Protein AF-A0A261KXC8-F1 (afdb_monomer_lite)

Radius of gyration: 20.78 Å; chains: 1; bo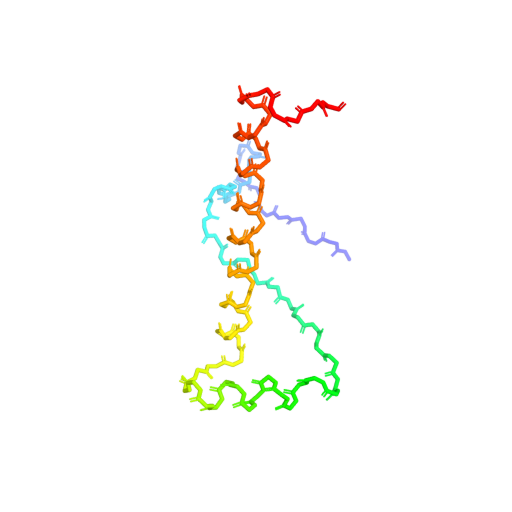unding box: 44×37×55 Å

Foldseek 3Di:
DPDDADDDPVRHHPDDPPPPDPDDDDDDDDPVCVVVLVVVCVVVVHDSVVVVVVVVVVVVVVVVVVVVVVVVCVVVVVDDD

Sequence (81 aa):
MKKQRPRNSNGTFKEDPEALTKKSIGLRISKKKMPKLEKVAKQMGKSTTEICRLIVEEWLDSFDYEDKQKKQLVSEGKLST

Secondary structure (DSSP, 8-state):
-PPPPPB-TTSSBSS-TT------------TTTHHHHHHHHHHTT--HHHHHHHHHHHHHHHHHHHHHHHHHHHHTTSS--

pLDDT: mean 78.16, std 15.74, range [43.78, 97.38]

Structure (mmCIF, N/CA/C/O backbone):
data_AF-A0A261KXC8-F1
#
_entry.id   AF-A0A261KXC8-F1
#
loop_
_atom_site.group_PDB
_atom_site.id
_atom_site.type_symbol
_atom_site.label_atom_id
_atom_site.label_alt_id
_atom_site.label_comp_id
_atom_site.label_asym_id
_atom_site.label_entity_id
_atom_site.label_seq_id
_atom_site.pdbx_PDB_ins_code
_atom_site.Cartn_x
_atom_site.Cartn_y
_atom_site.Cartn_z
_atom_site.occupancy
_atom_site.B_iso_or_equiv
_atom_site.auth_seq_id
_atom_site.auth_comp_id
_atom_site.auth_asym_id
_atom_site.auth_atom_id
_atom_site.pdbx_PDB_model_num
ATOM 1 N N . MET A 1 1 ? 4.324 -24.506 -20.542 1.00 43.78 1 MET A N 1
ATOM 2 C CA . MET A 1 1 ? 5.777 -24.524 -20.831 1.00 43.78 1 MET A CA 1
ATOM 3 C C . MET A 1 1 ? 6.388 -23.216 -20.333 1.00 43.78 1 MET A C 1
ATOM 5 O O . MET A 1 1 ? 5.956 -22.159 -20.778 1.00 43.78 1 MET A O 1
ATOM 9 N N . LYS A 1 2 ? 7.303 -23.247 -19.351 1.00 44.38 2 LYS A N 1
ATOM 10 C CA . LYS A 1 2 ? 7.979 -22.031 -18.857 1.00 44.38 2 LYS A CA 1
ATOM 11 C C . LYS A 1 2 ? 8.965 -21.561 -19.935 1.00 44.38 2 LYS A C 1
ATOM 13 O O . LYS A 1 2 ? 9.885 -22.301 -20.262 1.00 44.38 2 LYS A O 1
ATOM 18 N N . LYS A 1 3 ? 8.756 -20.371 -20.511 1.00 54.03 3 LYS A N 1
ATOM 19 C CA . LYS A 1 3 ? 9.671 -19.784 -21.505 1.00 54.03 3 LYS A CA 1
ATOM 20 C C . LYS A 1 3 ? 11.027 -19.519 -20.834 1.00 54.03 3 LYS A C 1
ATOM 22 O O . LYS A 1 3 ? 11.095 -18.755 -19.872 1.00 54.03 3 LYS A O 1
ATOM 27 N N . GLN A 1 4 ? 12.078 -20.193 -21.300 1.00 56.78 4 GLN A N 1
ATOM 28 C CA . GLN A 1 4 ? 13.458 -19.986 -20.852 1.00 56.78 4 GLN A CA 1
ATOM 29 C C . GLN A 1 4 ? 13.865 -18.535 -21.160 1.00 56.78 4 GLN A C 1
ATOM 31 O O . GLN A 1 4 ? 13.656 -18.059 -22.275 1.00 56.78 4 GLN A O 1
ATOM 36 N N . ARG A 1 5 ? 14.384 -17.805 -20.164 1.00 65.56 5 ARG A N 1
ATOM 37 C CA . ARG A 1 5 ? 14.812 -16.407 -20.341 1.00 65.56 5 ARG A CA 1
ATOM 38 C C . ARG A 1 5 ? 16.039 -16.338 -21.266 1.00 65.56 5 ARG A C 1
ATOM 40 O O . ARG A 1 5 ? 16.893 -17.222 -21.164 1.00 65.56 5 ARG A O 1
ATOM 47 N N . PRO A 1 6 ? 16.154 -15.309 -22.125 1.00 67.56 6 PRO A N 1
ATOM 48 C CA . PRO A 1 6 ? 17.270 -15.185 -23.054 1.00 67.56 6 PRO A CA 1
ATOM 49 C C . PRO A 1 6 ? 18.591 -14.975 -22.299 1.00 67.56 6 PRO A C 1
ATOM 51 O O . PRO A 1 6 ? 18.715 -14.080 -21.461 1.00 67.56 6 PRO A O 1
ATOM 54 N N . ARG A 1 7 ? 19.572 -15.826 -22.601 1.00 66.25 7 ARG A N 1
ATOM 55 C CA . ARG A 1 7 ? 20.964 -15.715 -22.145 1.00 66.25 7 ARG A CA 1
ATOM 56 C C . ARG A 1 7 ? 21.808 -15.122 -23.272 1.00 66.25 7 ARG A C 1
ATOM 58 O O . ARG A 1 7 ? 21.447 -15.265 -24.440 1.00 66.25 7 ARG A O 1
ATOM 65 N N . ASN A 1 8 ? 22.891 -14.431 -22.938 1.00 74.56 8 ASN A N 1
ATOM 66 C CA . ASN A 1 8 ? 23.861 -13.990 -23.942 1.00 74.56 8 ASN A CA 1
ATOM 67 C C . ASN A 1 8 ? 24.776 -15.157 -24.376 1.00 74.56 8 ASN A C 1
ATOM 69 O O . ASN A 1 8 ? 24.678 -16.269 -23.852 1.00 74.56 8 ASN A O 1
ATOM 73 N N . SER A 1 9 ? 25.673 -14.899 -25.332 1.00 72.81 9 SER A N 1
ATOM 74 C CA . SER A 1 9 ? 26.632 -15.878 -25.874 1.00 72.81 9 SER A CA 1
ATOM 75 C C . SER A 1 9 ? 27.589 -16.470 -24.832 1.00 72.81 9 SER A C 1
ATOM 77 O O . SER A 1 9 ? 28.167 -17.521 -25.078 1.00 72.81 9 SER A O 1
ATOM 79 N N . ASN A 1 10 ? 27.719 -15.836 -23.662 1.00 70.81 10 ASN A N 1
ATOM 80 C CA . ASN A 1 10 ? 28.582 -16.277 -22.564 1.00 70.81 10 ASN A CA 1
ATOM 81 C C . ASN A 1 10 ? 27.801 -17.044 -21.481 1.00 70.81 10 ASN A C 1
ATOM 83 O O . ASN A 1 10 ? 28.315 -17.297 -20.395 1.00 70.81 10 ASN A O 1
ATOM 87 N N . GLY A 1 11 ? 26.536 -17.394 -21.740 1.00 63.97 11 GLY A N 1
ATOM 88 C CA . GLY A 1 11 ? 25.706 -18.180 -20.825 1.00 63.97 11 GLY A CA 1
ATOM 89 C C . GLY A 1 11 ? 25.195 -17.414 -19.602 1.00 63.97 11 GLY A C 1
ATOM 90 O O . GLY A 1 11 ? 24.477 -18.007 -18.785 1.00 63.97 11 GLY A O 1
ATOM 91 N N . THR A 1 12 ? 25.497 -16.115 -19.493 1.00 66.56 12 THR A N 1
ATOM 92 C CA . THR A 1 12 ? 24.982 -15.232 -18.444 1.00 66.56 12 THR A CA 1
ATOM 93 C C . THR A 1 12 ? 23.625 -14.648 -18.837 1.00 66.56 12 THR A C 1
ATOM 95 O O . THR A 1 12 ? 23.251 -14.577 -20.015 1.00 66.56 12 THR A O 1
ATOM 98 N N . PHE A 1 13 ? 22.821 -14.299 -17.832 1.00 61.91 13 PHE A N 1
ATOM 99 C CA . PHE A 1 13 ? 21.541 -13.640 -18.072 1.00 61.91 13 PHE A CA 1
ATOM 100 C C . PHE A 1 13 ? 21.786 -12.276 -18.726 1.00 61.91 13 PHE A C 1
ATOM 102 O O . PHE A 1 13 ? 22.720 -11.570 -18.362 1.00 61.91 13 PHE A O 1
ATOM 109 N N . LYS A 1 14 ? 20.962 -11.923 -19.720 1.00 62.28 14 LYS A N 1
ATOM 110 C CA . LYS A 1 14 ? 21.114 -10.676 -20.487 1.00 62.28 14 LYS A CA 1
ATOM 111 C C . LYS A 1 14 ? 20.848 -9.410 -19.649 1.00 62.28 14 LYS A C 1
ATOM 113 O O . LYS A 1 14 ? 21.222 -8.327 -20.078 1.00 62.28 14 LYS A O 1
ATOM 118 N N . GLU A 1 15 ? 20.225 -9.547 -18.479 1.00 57.31 15 GLU A N 1
ATOM 119 C CA . GLU A 1 15 ? 19.942 -8.452 -17.548 1.00 57.31 15 GLU A CA 1
ATOM 120 C C . GLU A 1 15 ? 20.689 -8.663 -16.227 1.00 57.31 15 GLU A C 1
ATOM 122 O O . GLU A 1 15 ? 20.724 -9.776 -15.696 1.00 57.31 15 GLU A O 1
ATOM 127 N N . ASP A 1 16 ? 21.272 -7.576 -15.726 1.00 55.38 16 ASP A N 1
ATOM 128 C CA . ASP A 1 16 ? 21.947 -7.476 -14.435 1.00 55.38 16 ASP A CA 1
ATOM 129 C C . ASP A 1 16 ? 20.963 -7.808 -13.287 1.00 55.38 16 ASP A C 1
ATOM 131 O O . ASP A 1 16 ? 19.856 -7.263 -13.272 1.00 55.38 16 ASP A O 1
ATOM 135 N N . PRO A 1 17 ? 21.287 -8.699 -12.332 1.00 56.22 17 PRO A N 1
ATOM 136 C CA . PRO A 1 17 ? 20.454 -8.928 -11.147 1.00 56.22 17 PRO A CA 1
ATOM 137 C C . PRO A 1 17 ? 20.264 -7.676 -10.272 1.00 56.22 17 PRO A C 1
ATOM 139 O O . PRO A 1 17 ? 19.283 -7.621 -9.525 1.00 56.22 17 PRO A O 1
ATOM 142 N N . GLU A 1 18 ? 21.147 -6.679 -10.387 1.00 54.47 18 GLU A N 1
ATOM 143 C CA . GLU A 1 18 ? 21.011 -5.357 -9.765 1.00 54.47 18 GLU A CA 1
ATOM 144 C C . GLU A 1 18 ? 20.225 -4.359 -10.622 1.00 54.47 18 GLU A C 1
ATOM 146 O O . GLU A 1 18 ? 19.951 -3.241 -10.178 1.00 54.47 18 GLU A O 1
ATOM 151 N N . ALA A 1 19 ? 19.797 -4.742 -11.832 1.00 57.19 19 ALA A N 1
ATOM 152 C CA . ALA A 1 19 ? 18.910 -3.903 -12.615 1.00 57.19 19 ALA A CA 1
ATOM 153 C C . ALA A 1 19 ? 17.647 -3.629 -11.789 1.00 57.19 19 ALA A C 1
ATOM 155 O O . ALA A 1 19 ? 16.869 -4.544 -11.490 1.00 57.19 19 ALA A O 1
ATOM 156 N N . LEU A 1 20 ? 17.450 -2.347 -11.451 1.00 56.84 20 LEU A N 1
ATOM 157 C CA . LEU A 1 20 ? 16.265 -1.722 -10.845 1.00 56.84 20 LEU A CA 1
ATOM 158 C C . LEU A 1 20 ? 15.034 -1.871 -11.760 1.00 56.84 20 LEU A C 1
ATOM 160 O O . LEU A 1 20 ? 14.357 -0.919 -12.145 1.00 56.84 20 LEU A O 1
ATOM 164 N N . THR A 1 21 ? 14.736 -3.101 -12.152 1.00 58.81 21 THR A N 1
ATOM 165 C CA . THR A 1 21 ? 13.528 -3.462 -12.864 1.00 58.81 21 THR A CA 1
ATOM 166 C C . THR A 1 21 ? 12.381 -3.316 -11.879 1.00 58.81 21 THR A C 1
ATOM 168 O O . THR A 1 21 ? 12.401 -3.865 -10.774 1.00 58.81 21 THR A O 1
ATOM 171 N N . LYS A 1 22 ? 11.372 -2.525 -12.256 1.00 61.25 22 LYS A N 1
ATOM 172 C CA . LYS A 1 22 ? 10.161 -2.362 -11.448 1.00 61.25 22 LYS A CA 1
ATOM 173 C C . LYS A 1 22 ? 9.551 -3.743 -11.202 1.00 61.25 22 LYS A C 1
ATOM 175 O O . LYS A 1 22 ? 8.957 -4.336 -12.103 1.00 61.25 22 LYS A O 1
ATOM 180 N N . LYS A 1 23 ? 9.685 -4.255 -9.978 1.00 69.12 23 LYS A N 1
ATOM 181 C CA . LYS A 1 23 ? 9.014 -5.484 -9.555 1.00 69.12 23 LYS A CA 1
ATOM 182 C C . LYS A 1 23 ? 7.544 -5.146 -9.337 1.00 69.12 23 LYS A C 1
ATOM 184 O O . LYS A 1 23 ? 7.206 -4.369 -8.449 1.00 69.12 23 LYS A O 1
ATOM 189 N N . SER A 1 24 ? 6.672 -5.687 -10.182 1.00 74.56 24 SER A N 1
ATOM 190 C CA . SER A 1 24 ? 5.226 -5.554 -10.006 1.00 74.56 24 SER A CA 1
ATOM 191 C C . SER A 1 24 ? 4.711 -6.694 -9.134 1.00 74.56 24 SER A C 1
ATOM 193 O O . SER A 1 24 ? 5.041 -7.861 -9.346 1.00 74.56 24 SER A O 1
ATOM 195 N N . ILE A 1 25 ? 3.903 -6.350 -8.134 1.00 78.75 25 ILE A N 1
ATOM 196 C CA . ILE A 1 25 ? 3.237 -7.310 -7.254 1.00 78.75 25 ILE A CA 1
ATOM 197 C C . ILE A 1 25 ? 1.736 -7.063 -7.374 1.00 78.75 25 ILE A C 1
ATOM 199 O O . ILE A 1 25 ? 1.260 -5.949 -7.164 1.00 78.75 25 ILE A O 1
ATOM 203 N N . GLY A 1 26 ? 0.983 -8.103 -7.727 1.00 84.81 26 GLY A N 1
ATOM 204 C CA . GLY A 1 26 ? -0.476 -8.055 -7.703 1.00 84.81 26 GLY A CA 1
ATOM 205 C C . GLY A 1 26 ? -0.987 -8.241 -6.277 1.00 84.81 26 GLY A C 1
ATOM 206 O O . GLY A 1 26 ? -0.792 -9.306 -5.692 1.00 84.81 26 GLY A O 1
ATOM 207 N N . LEU A 1 27 ? -1.661 -7.233 -5.724 1.00 87.25 27 LEU A N 1
ATOM 208 C CA . LEU A 1 27 ? -2.256 -7.300 -4.388 1.00 87.25 27 LEU A CA 1
ATOM 209 C C . LEU A 1 27 ? -3.723 -7.722 -4.468 1.00 87.25 27 LEU A C 1
ATOM 211 O O . LEU A 1 27 ? -4.506 -7.173 -5.242 1.00 87.25 27 LEU A O 1
ATOM 215 N N . ARG A 1 28 ? -4.114 -8.688 -3.632 1.00 90.94 28 ARG A N 1
ATOM 216 C CA . ARG A 1 28 ? -5.518 -9.077 -3.459 1.00 90.94 28 ARG A CA 1
ATOM 217 C C . ARG A 1 28 ? -6.044 -8.492 -2.160 1.00 90.94 28 ARG A C 1
ATOM 219 O O . ARG A 1 28 ? -5.619 -8.888 -1.080 1.00 90.94 28 ARG A O 1
ATOM 226 N N . ILE A 1 29 ? -6.996 -7.574 -2.274 1.00 90.38 29 ILE A N 1
ATOM 227 C CA . ILE A 1 29 ? -7.633 -6.919 -1.132 1.00 90.38 29 ILE A CA 1
ATOM 228 C C . ILE A 1 29 ? -9.046 -7.471 -0.982 1.00 90.38 29 ILE A C 1
ATOM 230 O O . ILE A 1 29 ? -9.760 -7.683 -1.963 1.00 90.38 29 ILE A O 1
ATOM 234 N N . SER A 1 30 ? -9.458 -7.743 0.255 1.00 95.12 30 SER A N 1
ATOM 235 C CA . SER A 1 30 ? -10.799 -8.262 0.504 1.00 95.12 30 SER A CA 1
ATOM 236 C C . SER A 1 30 ? -11.864 -7.231 0.122 1.00 95.12 30 SER A C 1
ATOM 238 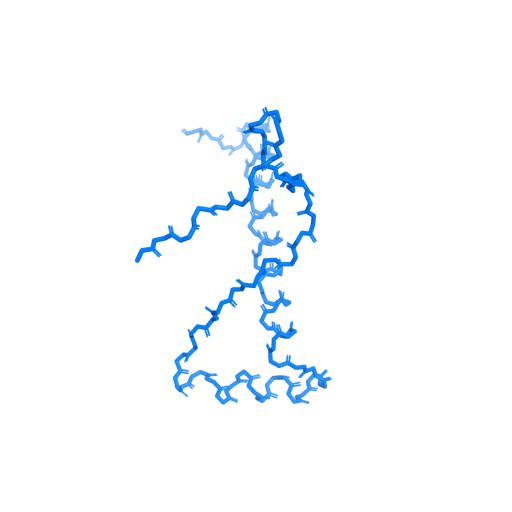O O . SER A 1 30 ? -11.713 -6.034 0.376 1.00 95.12 30 SER A O 1
ATOM 240 N N . LYS A 1 31 ? -12.994 -7.703 -0.421 1.00 94.75 31 LYS A N 1
ATOM 241 C CA . LYS A 1 31 ? -14.119 -6.841 -0.834 1.00 94.75 31 LYS A CA 1
ATOM 242 C C . LYS A 1 31 ? -14.606 -5.910 0.283 1.00 94.75 31 LYS A C 1
ATOM 244 O O . LYS A 1 31 ? -15.017 -4.793 0.012 1.00 94.75 31 LYS A O 1
ATOM 249 N N . LYS A 1 32 ? -14.518 -6.345 1.546 1.00 96.56 32 LYS A N 1
ATOM 250 C CA . LYS A 1 32 ? -14.899 -5.542 2.723 1.00 96.56 32 LYS A CA 1
ATOM 251 C C . LYS A 1 32 ? -13.933 -4.383 3.007 1.00 96.56 32 LYS A C 1
ATOM 253 O O . LYS A 1 32 ? -14.335 -3.395 3.613 1.00 96.56 32 LYS A O 1
ATOM 258 N N . LYS A 1 33 ? -12.655 -4.513 2.631 1.00 94.69 33 LYS A N 1
ATOM 259 C CA . LYS A 1 33 ? -11.606 -3.516 2.902 1.00 94.69 33 LYS A CA 1
ATOM 260 C C . LYS A 1 33 ? -11.362 -2.573 1.723 1.00 94.69 33 LYS A C 1
ATOM 262 O O . LYS A 1 33 ? -10.948 -1.444 1.961 1.00 94.69 33 LYS A O 1
ATOM 267 N N . MET A 1 34 ? -11.670 -2.993 0.494 1.00 95.38 34 MET A N 1
ATOM 268 C CA . MET A 1 34 ? -11.475 -2.170 -0.706 1.00 95.38 34 MET A CA 1
ATOM 269 C C . MET A 1 34 ? -12.143 -0.780 -0.617 1.00 95.38 34 MET A C 1
ATOM 271 O O . MET A 1 34 ? -11.441 0.204 -0.835 1.00 95.38 34 MET A O 1
ATOM 275 N N . PRO A 1 35 ? -13.407 -0.637 -0.161 1.00 96.88 35 PRO A N 1
ATOM 276 C CA . PRO A 1 35 ? -14.035 0.685 -0.058 1.00 96.88 35 PRO A CA 1
ATOM 277 C C . PRO A 1 35 ? -13.333 1.614 0.940 1.00 96.88 35 PRO A C 1
ATOM 279 O O . PRO A 1 35 ? -13.309 2.830 0.764 1.00 96.88 35 PRO A O 1
ATOM 282 N N . LYS A 1 36 ? -12.738 1.051 2.004 1.00 96.25 36 LYS A N 1
ATOM 283 C CA . LYS A 1 36 ? -11.952 1.836 2.966 1.00 96.25 36 LYS A CA 1
ATOM 284 C C . LYS A 1 36 ? -10.671 2.358 2.319 1.00 96.25 36 LYS A C 1
ATOM 286 O O . LYS A 1 36 ? -10.351 3.526 2.503 1.00 96.25 36 LYS A O 1
ATOM 291 N N . LEU A 1 37 ? -9.979 1.521 1.542 1.00 95.31 37 LEU A N 1
ATOM 292 C CA . LEU A 1 37 ? -8.782 1.927 0.805 1.00 95.31 37 LEU A CA 1
ATOM 293 C C . LEU A 1 37 ? -9.094 3.032 -0.211 1.00 95.31 37 LEU A C 1
ATOM 295 O O . LEU A 1 37 ? -8.388 4.033 -0.255 1.00 95.31 37 LEU A O 1
ATOM 299 N N . GLU A 1 38 ? -10.165 2.880 -0.991 1.00 96.19 38 GLU A N 1
ATO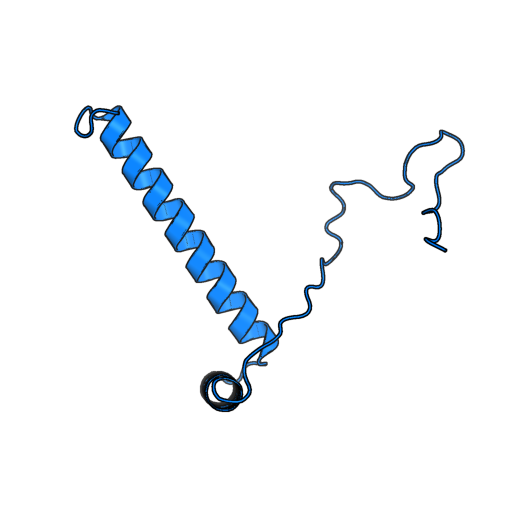M 300 C CA . GLU A 1 38 ? -10.591 3.885 -1.975 1.00 96.19 38 GLU A CA 1
ATOM 301 C C . GLU A 1 38 ? -10.959 5.215 -1.315 1.00 96.19 38 GLU A C 1
ATOM 303 O O . GLU A 1 38 ? -10.600 6.280 -1.817 1.00 96.19 38 GLU A O 1
ATOM 308 N N . LYS A 1 39 ? -11.626 5.167 -0.154 1.00 97.38 39 LYS A N 1
ATOM 309 C CA . LYS A 1 39 ? -11.936 6.369 0.625 1.00 97.38 39 LYS A CA 1
ATOM 310 C C . LYS A 1 39 ? -10.664 7.096 1.064 1.00 97.38 39 LYS A C 1
ATOM 312 O O . LYS A 1 39 ? -10.586 8.308 0.880 1.00 97.38 39 LYS A O 1
ATOM 317 N N . VAL A 1 40 ? -9.678 6.371 1.599 1.00 96.38 40 VAL A N 1
ATOM 318 C CA . VAL A 1 40 ? -8.380 6.941 2.005 1.00 96.38 40 VAL A CA 1
ATOM 319 C C . VAL A 1 40 ? -7.650 7.529 0.797 1.00 96.38 40 VAL A C 1
ATOM 321 O O . VAL A 1 40 ? -7.217 8.677 0.842 1.00 96.38 40 VAL A O 1
ATOM 324 N N . ALA A 1 41 ? -7.589 6.790 -0.312 1.00 96.75 41 ALA A N 1
ATOM 325 C CA . ALA A 1 41 ? -6.972 7.246 -1.555 1.00 96.75 41 ALA A CA 1
ATOM 326 C C . ALA A 1 41 ? -7.597 8.560 -2.053 1.00 96.75 41 ALA A C 1
ATOM 328 O O . ALA A 1 41 ? -6.882 9.523 -2.334 1.00 96.75 41 ALA A O 1
ATOM 329 N N . LYS A 1 42 ? -8.934 8.646 -2.049 1.00 97.31 42 LYS A N 1
ATOM 330 C CA . LYS A 1 42 ? -9.670 9.861 -2.418 1.00 97.31 42 LYS A CA 1
ATOM 331 C C . LYS A 1 42 ? -9.386 11.030 -1.473 1.00 97.31 42 LYS A C 1
ATOM 333 O O . LYS A 1 42 ? -9.179 12.140 -1.946 1.00 97.31 42 LYS A O 1
ATOM 338 N N . GLN A 1 43 ? -9.373 10.795 -0.160 1.00 97.06 43 GLN A N 1
ATOM 339 C CA . GLN A 1 43 ? -9.092 11.838 0.837 1.00 97.06 43 GLN A CA 1
ATOM 340 C C . GLN A 1 43 ? -7.675 12.405 0.704 1.00 97.06 43 GLN A C 1
ATOM 342 O O . GLN A 1 43 ? -7.474 13.593 0.925 1.00 97.06 43 GLN A O 1
ATOM 347 N N . MET A 1 44 ? -6.712 11.570 0.317 1.00 95.69 44 MET A N 1
ATOM 348 C CA . MET A 1 44 ? -5.313 11.963 0.149 1.00 95.69 44 MET A CA 1
ATOM 349 C C . MET A 1 44 ? -4.970 12.436 -1.271 1.00 95.69 44 MET A C 1
ATOM 351 O O . MET A 1 44 ? -3.816 12.774 -1.525 1.00 95.69 44 MET A O 1
ATOM 355 N N . GLY A 1 45 ? -5.931 12.427 -2.204 1.00 96.81 45 GLY A N 1
ATOM 356 C CA . GLY A 1 45 ? -5.698 12.795 -3.604 1.00 96.81 45 GLY A CA 1
ATOM 357 C C . GLY A 1 45 ? -4.687 11.890 -4.322 1.00 96.81 45 GLY A C 1
ATOM 358 O O . GLY A 1 45 ? -3.960 12.359 -5.192 1.00 96.81 45 GLY A O 1
ATOM 359 N N . LYS A 1 46 ? -4.602 10.611 -3.938 1.00 96.56 46 LYS A N 1
ATOM 360 C CA . LYS A 1 46 ? -3.623 9.634 -4.447 1.00 96.56 46 LYS A CA 1
ATOM 361 C C . LYS A 1 46 ? -4.316 8.434 -5.079 1.00 96.56 46 LYS A C 1
ATOM 363 O O . LYS A 1 46 ? -5.474 8.140 -4.786 1.00 96.56 46 LYS A O 1
ATOM 368 N N . SER A 1 47 ? -3.595 7.697 -5.919 1.00 95.25 47 SER A N 1
ATOM 369 C CA . SER A 1 47 ? -4.071 6.401 -6.410 1.00 95.25 47 SER A CA 1
ATOM 370 C C . SER A 1 47 ? -4.041 5.340 -5.302 1.00 95.25 47 SER A C 1
ATOM 372 O O . SER A 1 47 ? -3.226 5.394 -4.379 1.00 95.25 47 SER A O 1
ATOM 374 N N . THR A 1 48 ? -4.893 4.317 -5.405 1.00 93.69 48 THR A N 1
ATOM 375 C CA . THR A 1 48 ? -4.888 3.182 -4.463 1.00 93.69 48 THR A CA 1
ATOM 376 C C . THR A 1 48 ? -3.532 2.479 -4.416 1.00 93.69 48 THR A C 1
ATOM 378 O O . THR A 1 48 ? -3.096 2.058 -3.349 1.00 93.69 48 THR A O 1
ATOM 381 N N . THR A 1 49 ? -2.840 2.392 -5.555 1.00 92.25 49 THR A N 1
ATOM 382 C CA . THR A 1 49 ? -1.499 1.803 -5.658 1.00 92.25 49 THR A CA 1
ATOM 383 C C . THR A 1 49 ? -0.468 2.593 -4.859 1.00 92.25 49 THR A C 1
ATOM 385 O O . THR A 1 49 ? 0.348 1.995 -4.162 1.00 92.25 49 THR A O 1
ATOM 388 N N . GLU A 1 50 ? -0.511 3.925 -4.915 1.00 92.19 50 GLU A N 1
ATOM 389 C CA . GLU A 1 50 ? 0.389 4.769 -4.123 1.00 92.19 50 GLU A CA 1
ATOM 390 C C . GLU A 1 50 ? 0.115 4.650 -2.629 1.00 92.19 50 GLU A C 1
ATOM 392 O O . GLU A 1 50 ? 1.064 4.578 -1.855 1.00 92.19 50 GLU A O 1
ATOM 397 N N . ILE A 1 51 ? -1.155 4.574 -2.221 1.00 95.62 51 ILE A N 1
ATOM 398 C CA . ILE A 1 51 ? -1.502 4.326 -0.818 1.00 95.62 51 ILE A CA 1
ATOM 399 C C . ILE A 1 51 ? -0.957 2.973 -0.359 1.00 95.62 51 ILE A C 1
ATOM 401 O O . ILE A 1 51 ? -0.337 2.893 0.696 1.00 95.62 51 ILE A O 1
ATOM 405 N N . CYS A 1 52 ? -1.129 1.915 -1.157 1.00 93.38 52 CYS A N 1
ATOM 406 C CA . CYS A 1 52 ? -0.562 0.608 -0.834 1.00 93.38 52 CYS A CA 1
ATOM 407 C C . CYS A 1 52 ? 0.966 0.652 -0.717 1.00 93.38 52 CYS A C 1
ATOM 409 O O . CYS A 1 52 ? 1.505 0.036 0.195 1.00 93.38 52 CYS A O 1
ATOM 411 N N . ARG A 1 53 ? 1.653 1.387 -1.602 1.00 91.31 53 ARG A N 1
ATOM 412 C CA . ARG A 1 53 ? 3.107 1.573 -1.522 1.00 91.31 53 ARG A CA 1
ATOM 413 C C . ARG A 1 53 ? 3.509 2.243 -0.207 1.00 91.31 53 ARG A C 1
ATOM 415 O O . ARG A 1 53 ? 4.358 1.703 0.485 1.00 91.31 53 ARG A O 1
ATOM 422 N N . LEU A 1 54 ? 2.866 3.358 0.145 1.00 92.94 54 LEU A N 1
ATOM 423 C CA . LEU A 1 54 ? 3.170 4.105 1.370 1.00 92.94 54 LEU A CA 1
ATOM 424 C C . LEU A 1 54 ? 2.966 3.254 2.627 1.00 92.94 54 LEU A C 1
ATOM 426 O O . LEU A 1 54 ? 3.838 3.223 3.481 1.00 92.94 54 LEU A O 1
ATOM 430 N N . ILE A 1 55 ? 1.858 2.509 2.701 1.00 92.44 55 ILE A N 1
ATOM 431 C CA . ILE A 1 55 ? 1.582 1.614 3.836 1.00 92.44 55 ILE A CA 1
ATOM 432 C C . ILE A 1 55 ? 2.661 0.533 3.964 1.00 92.44 55 ILE A C 1
ATOM 434 O O . ILE A 1 55 ? 3.057 0.187 5.071 1.00 92.44 55 ILE A O 1
ATOM 438 N N . VAL A 1 56 ? 3.114 -0.033 2.841 1.00 91.38 56 VAL A N 1
ATOM 439 C CA . VAL A 1 56 ? 4.161 -1.062 2.853 1.00 91.38 56 VAL A CA 1
ATOM 440 C C . VAL A 1 56 ? 5.505 -0.472 3.274 1.00 91.38 56 VAL A C 1
ATOM 442 O O . VAL A 1 56 ? 6.178 -1.086 4.091 1.00 91.38 56 VAL A O 1
ATOM 445 N N . GLU A 1 57 ? 5.882 0.696 2.748 1.00 90.94 57 GLU A N 1
ATOM 446 C CA . GLU A 1 57 ? 7.123 1.392 3.120 1.00 90.94 57 GLU A CA 1
ATOM 447 C C . GLU A 1 57 ? 7.137 1.730 4.615 1.00 90.94 57 GLU A C 1
ATOM 449 O O . GLU A 1 57 ? 8.049 1.317 5.320 1.00 90.94 57 GLU A O 1
ATOM 454 N N . GLU A 1 58 ? 6.070 2.3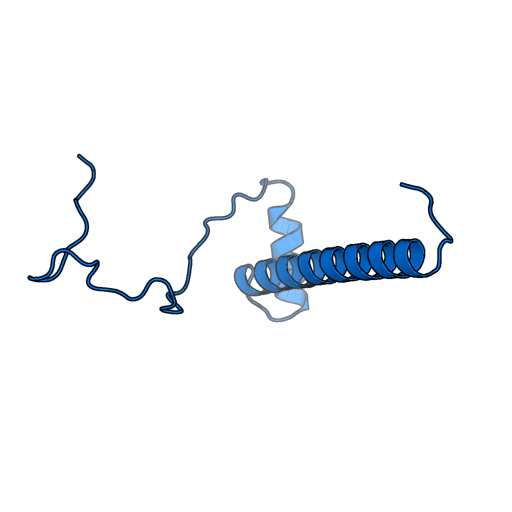48 5.126 1.00 92.81 58 GLU A N 1
ATOM 455 C CA . GLU A 1 58 ? 5.939 2.694 6.547 1.00 92.81 58 GLU A CA 1
ATOM 456 C C . GLU A 1 58 ? 5.995 1.455 7.455 1.00 92.81 58 GLU A C 1
ATOM 458 O O . GLU A 1 58 ? 6.639 1.462 8.505 1.00 92.81 58 GLU A O 1
ATOM 463 N N . TRP A 1 59 ? 5.357 0.356 7.040 1.00 90.88 59 TRP A N 1
ATOM 464 C CA . TRP A 1 59 ? 5.402 -0.894 7.792 1.00 90.88 59 TRP A CA 1
ATOM 465 C C . TRP A 1 59 ? 6.808 -1.514 7.810 1.00 90.88 59 TRP A C 1
ATOM 467 O O . TRP A 1 59 ? 7.246 -1.992 8.857 1.00 90.88 59 TRP A O 1
ATOM 477 N N . LEU A 1 60 ? 7.538 -1.479 6.691 1.00 89.06 60 LEU A N 1
ATOM 478 C CA . LEU A 1 60 ? 8.921 -1.963 6.629 1.00 89.06 60 LEU A CA 1
ATOM 479 C C . LEU A 1 60 ? 9.868 -1.098 7.470 1.00 89.06 60 LEU A C 1
ATOM 481 O O . LEU A 1 60 ? 10.646 -1.645 8.249 1.00 89.06 60 LEU A O 1
ATOM 485 N N . ASP A 1 61 ? 9.741 0.228 7.393 1.00 89.19 61 ASP A N 1
ATOM 486 C CA . ASP A 1 61 ? 10.541 1.162 8.192 1.00 89.19 61 ASP A CA 1
ATOM 487 C C . ASP A 1 61 ? 10.327 0.936 9.699 1.00 89.19 61 ASP A C 1
ATOM 489 O O . ASP A 1 61 ? 11.276 0.983 10.487 1.00 89.19 61 ASP A O 1
ATOM 493 N N . SER A 1 62 ? 9.089 0.626 10.107 1.00 87.62 62 SER A N 1
ATOM 494 C CA . SER A 1 62 ? 8.781 0.278 11.500 1.00 87.62 62 SER A CA 1
ATOM 495 C C . SER A 1 62 ? 9.472 -1.014 11.949 1.00 87.62 62 SER A C 1
ATOM 497 O O . SER A 1 62 ? 9.951 -1.100 13.080 1.00 87.62 62 SER A O 1
ATOM 499 N N . PHE A 1 63 ? 9.597 -1.993 11.050 1.00 82.56 63 PHE A N 1
ATOM 500 C CA . PHE A 1 63 ? 10.260 -3.264 11.332 1.00 82.56 63 PHE A CA 1
ATOM 501 C C . PHE A 1 63 ? 11.774 -3.081 11.494 1.00 82.56 63 PHE A C 1
ATOM 503 O O . PHE A 1 63 ? 12.370 -3.606 12.437 1.00 82.56 63 PHE A O 1
ATOM 510 N N . ASP A 1 64 ? 12.385 -2.272 10.627 1.00 80.50 64 ASP A N 1
ATOM 511 C CA . ASP A 1 64 ? 13.804 -1.920 10.714 1.00 80.50 64 ASP A CA 1
ATOM 512 C C . ASP A 1 64 ? 14.116 -1.104 11.975 1.00 80.50 64 ASP A C 1
ATOM 514 O O . ASP A 1 64 ? 15.188 -1.252 12.570 1.00 80.50 64 ASP A O 1
ATOM 518 N N . TYR A 1 65 ? 13.189 -0.244 12.405 1.00 75.81 65 TYR A N 1
ATOM 519 C CA . TYR A 1 65 ? 13.324 0.500 13.653 1.00 75.81 65 TYR A CA 1
ATOM 520 C C . TYR A 1 65 ? 13.308 -0.432 14.871 1.00 75.81 65 TYR A C 1
ATOM 522 O O . TYR A 1 65 ? 14.198 -0.346 15.720 1.00 75.81 65 TYR A O 1
ATOM 530 N N . GLU A 1 66 ? 12.347 -1.357 14.948 1.00 74.12 66 GLU A N 1
ATOM 531 C CA . GLU A 1 66 ? 12.277 -2.335 16.040 1.00 74.12 66 GLU A CA 1
ATOM 532 C C . GLU A 1 66 ? 13.504 -3.256 16.083 1.00 74.12 66 GLU A C 1
ATOM 534 O O . GLU A 1 66 ? 14.022 -3.548 17.165 1.00 74.12 66 GLU A O 1
ATOM 539 N N . ASP A 1 67 ? 14.000 -3.693 14.924 1.00 74.12 67 ASP A N 1
ATOM 540 C CA . ASP A 1 67 ? 15.202 -4.524 14.826 1.00 74.12 67 ASP A CA 1
ATOM 541 C C . ASP A 1 67 ? 16.458 -3.772 15.299 1.00 74.12 67 AS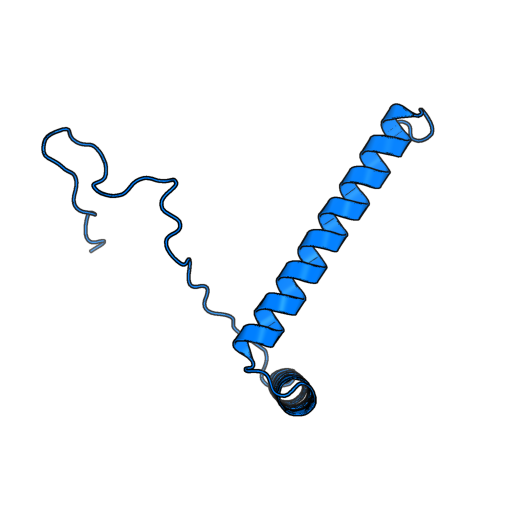P A C 1
ATOM 543 O O . ASP A 1 67 ? 17.257 -4.306 16.074 1.00 74.12 67 ASP A O 1
ATOM 547 N N . LYS A 1 68 ? 16.604 -2.493 14.925 1.00 73.94 68 LYS A N 1
ATOM 548 C CA . LYS A 1 68 ? 17.697 -1.631 15.409 1.00 73.94 68 LYS A CA 1
ATOM 549 C C . LYS A 1 68 ? 17.632 -1.409 16.919 1.00 73.94 68 LYS A C 1
ATOM 551 O O . LYS A 1 68 ? 18.662 -1.523 17.579 1.00 73.94 68 LYS A O 1
ATOM 556 N N . GLN A 1 69 ? 16.445 -1.156 17.472 1.00 72.56 69 GLN A N 1
ATOM 557 C CA . GLN A 1 69 ? 16.255 -0.993 18.919 1.00 72.56 69 GLN A CA 1
ATOM 558 C C . GLN A 1 69 ? 16.619 -2.271 19.686 1.00 72.56 69 GLN A C 1
ATOM 560 O O . GLN A 1 69 ? 17.345 -2.216 20.679 1.00 72.56 69 GLN A O 1
ATOM 565 N N . LYS A 1 70 ? 16.191 -3.442 19.200 1.00 67.62 70 LYS A N 1
ATOM 566 C CA . LYS A 1 70 ? 16.555 -4.735 19.802 1.00 67.62 70 LYS A CA 1
ATOM 567 C C . LYS A 1 70 ? 18.062 -4.981 19.752 1.00 67.62 70 LYS A C 1
ATOM 569 O O . LYS A 1 70 ? 18.644 -5.350 20.769 1.00 67.62 70 LYS A O 1
ATOM 574 N N . LYS A 1 71 ? 18.710 -4.724 18.611 1.00 70.88 71 LYS A N 1
ATOM 575 C CA . LYS A 1 71 ? 20.172 -4.848 18.463 1.00 70.88 71 LYS A CA 1
ATOM 576 C C . LYS A 1 71 ? 20.928 -3.903 19.394 1.00 70.88 71 LYS A C 1
ATOM 578 O O . LYS A 1 71 ? 21.914 -4.316 20.001 1.00 70.88 71 LYS A O 1
ATOM 583 N N . GLN A 1 72 ? 20.444 -2.672 19.554 1.00 72.19 72 GLN A N 1
ATOM 584 C CA 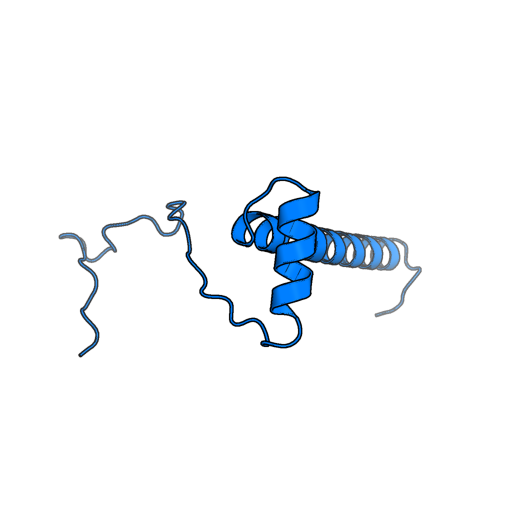. GLN A 1 72 ? 21.034 -1.698 20.466 1.00 72.19 72 GLN A CA 1
ATOM 585 C C . GLN A 1 72 ? 20.916 -2.153 21.929 1.00 72.19 72 GLN A C 1
ATOM 587 O O . GLN A 1 72 ? 21.915 -2.171 22.643 1.00 72.19 72 GLN A O 1
ATOM 592 N N . LEU A 1 73 ? 19.747 -2.636 22.358 1.00 68.25 73 LEU A N 1
ATOM 593 C CA . LEU A 1 73 ? 19.539 -3.144 23.719 1.00 68.25 73 LEU A CA 1
ATOM 594 C C . LEU A 1 73 ? 20.365 -4.402 24.039 1.00 68.25 73 LEU A C 1
ATOM 596 O O . LEU A 1 73 ? 20.843 -4.541 25.165 1.00 68.25 73 LEU A O 1
ATOM 600 N N . VAL A 1 74 ? 20.569 -5.291 23.060 1.00 68.25 74 VAL A N 1
ATOM 601 C CA . VAL A 1 74 ? 21.481 -6.444 23.188 1.00 68.25 74 VAL A CA 1
ATOM 602 C C . VAL A 1 74 ? 22.934 -5.973 23.302 1.00 68.25 74 VAL A C 1
ATOM 604 O O . VAL A 1 74 ? 23.662 -6.455 24.166 1.00 68.25 74 VAL A O 1
ATOM 607 N N . SER A 1 75 ? 23.355 -4.990 22.496 1.00 70.31 75 SER A N 1
ATOM 608 C CA . SER A 1 75 ? 24.715 -4.429 22.569 1.00 70.31 75 SER A CA 1
ATOM 609 C C . SER A 1 75 ? 24.999 -3.684 23.880 1.00 70.31 75 SER A C 1
ATOM 611 O O . SER A 1 75 ? 26.129 -3.686 24.358 1.00 70.31 75 SER A O 1
ATOM 613 N N . GLU A 1 76 ? 23.966 -3.102 24.495 1.00 76.06 76 GLU A N 1
ATOM 614 C CA . GLU A 1 76 ? 24.030 -2.440 25.803 1.00 76.06 76 GLU A CA 1
ATOM 615 C C . GLU A 1 76 ? 23.888 -3.421 26.985 1.00 76.06 76 GLU A C 1
ATOM 617 O O . GLU A 1 76 ? 23.887 -2.993 28.138 1.00 76.06 76 GLU A O 1
ATOM 622 N N . GLY A 1 77 ? 23.742 -4.729 26.726 1.00 66.38 77 GLY A N 1
ATOM 623 C CA . GLY A 1 77 ? 23.612 -5.766 27.757 1.00 66.38 77 GLY A CA 1
ATOM 624 C C . GLY A 1 77 ? 22.284 -5.746 28.527 1.00 66.38 77 GLY A C 1
ATOM 625 O O . GLY A 1 77 ? 22.172 -6.383 29.571 1.00 66.38 77 GLY A O 1
ATOM 626 N N . LYS A 1 78 ? 21.275 -5.017 28.032 1.00 64.12 78 LYS A N 1
ATOM 627 C CA . LYS A 1 78 ? 19.957 -4.850 28.677 1.00 64.12 78 LYS A CA 1
ATOM 628 C C . LYS A 1 78 ? 18.941 -5.927 28.288 1.00 64.12 78 LYS A C 1
ATOM 630 O O . LYS A 1 78 ? 17.886 -6.016 28.909 1.00 64.12 78 LYS A O 1
ATOM 635 N N . LEU A 1 79 ? 19.253 -6.742 27.280 1.00 52.66 79 LEU A N 1
ATOM 636 C CA . LEU A 1 79 ? 18.534 -7.972 26.952 1.00 52.66 79 LEU A CA 1
ATOM 637 C C . LEU A 1 79 ? 19.526 -9.133 26.862 1.00 52.66 79 LEU A C 1
ATOM 639 O O . LEU A 1 79 ? 20.481 -9.075 26.090 1.00 52.66 79 LEU A O 1
ATOM 643 N N . SER A 1 80 ? 19.280 -10.191 27.634 1.00 54.19 80 SER A N 1
ATOM 644 C CA . SER A 1 80 ? 19.939 -11.486 27.454 1.00 54.19 80 SER A CA 1
ATOM 645 C C . SER A 1 80 ? 19.226 -12.260 26.340 1.00 54.19 80 SER A C 1
ATOM 647 O O . SER A 1 80 ? 17.997 -12.242 26.282 1.00 54.19 80 SER A O 1
ATOM 649 N N . THR A 1 81 ? 20.013 -12.871 25.448 1.00 55.88 81 THR A N 1
ATOM 650 C CA . THR A 1 81 ? 19.578 -13.720 24.318 1.00 55.88 81 THR A CA 1
ATOM 651 C C . THR A 1 81 ? 18.593 -14.805 24.710 1.00 55.88 81 THR A C 1
ATOM 653 O O . THR A 1 81 ? 18.838 -15.433 25.765 1.00 55.88 81 THR A O 1
#